Protein AF-A0A6C0C8Y7-F1 (afdb_monomer)

Foldseek 3Di:
DDPVVVVVVVVVVVVVVVVVVVVVVVVVVVVVVVVVVVVVVVVVVVVVVVVVVVVVVVVVVVVLLVVLVVLVVVLVCLVPDPQDFDWDDDVPDTDTDRPRDPSVVSVVVCVPRPSSVVVVVVVPPD

Sequence (126 aa):
MSESNFGLWILVICAIVIGFVIYIVRQGDTIVALEKKVNDEKAKAKDSLDMASDIKKNQKYLWDVKIADENIFNYIRCINIPRTPACKDTTSGQICRTRQIDCNKFKLVLENDPVSLERLKLATVR

Nearest PDB structures (foldseek):
  1fxk-assembly1_B  TM=4.850E-01  e=2.132E+00  Methanothermobacter thermautotrophicus
  6jiy-assembly1_A  TM=3.303E-01  e=7.249E+00  Sus scrofa
  7vw7-assembly1_G  TM=3.009E-01  e=6.773E+00  Enterococcus hirae

Solvent-accessible surface area (backbone atoms only — not comparable to full-atom values): 7194 Å² total; per-residue (Å²): 133,65,72,72,59,59,56,51,52,52,54,52,53,51,52,52,52,54,52,51,52,54,52,52,52,54,50,50,53,52,48,54,53,48,53,51,52,53,51,54,52,53,51,54,53,50,56,53,51,54,52,52,53,51,52,52,52,52,51,51,51,54,50,54,50,52,52,30,53,51,45,51,51,51,36,55,50,53,75,66,52,78,84,64,58,55,62,49,88,46,101,86,55,79,57,61,47,64,75,76,76,78,48,59,67,43,52,55,50,38,74,71,32,71,68,32,41,55,50,50,50,67,71,62,77,115

pLDDT: mean 70.6, std 10.28, range [39.31, 91.0]

Secondary structure (DSSP, 8-state):
--HHHHHHHHHHHHHHHHHHHHHHHHHHHHHHHHHHHHHHHHHHHHHHHHHHHHHHHHHHHHHHHHHHHHHHHHHHHHHHS---EEEEEETTEEEEEE----THHHHHHHHH-HHHHHHHHHHH--

Radius of gyration: 41.19 Å; Cα contacts (8 Å, |Δi|>4): 51; chains: 1; bounding box: 74×34×128 Å

Organism: NCBI:txid1070528

Structure (mmCIF, N/CA/C/O backbone):
data_AF-A0A6C0C8Y7-F1
#
_entry.id   AF-A0A6C0C8Y7-F1
#
loop_
_atom_site.group_PDB
_atom_site.id
_atom_site.type_symbol
_atom_site.label_atom_id
_atom_site.label_alt_id
_atom_site.label_comp_id
_atom_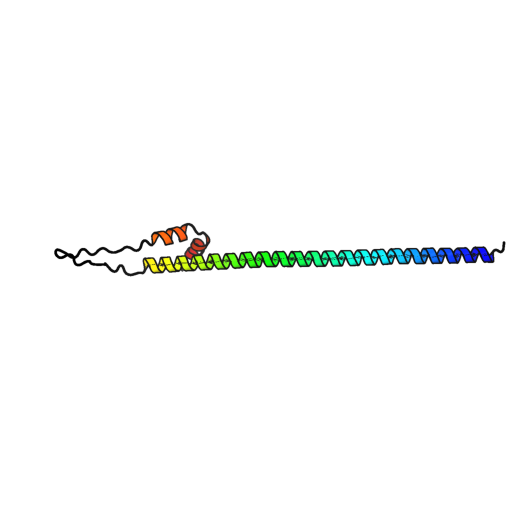site.label_asym_id
_atom_site.label_entity_id
_atom_site.label_seq_id
_atom_site.pdbx_PDB_ins_code
_atom_site.Cartn_x
_atom_site.Cartn_y
_atom_site.Cartn_z
_atom_site.occupancy
_atom_site.B_iso_or_equiv
_atom_site.auth_seq_id
_atom_site.auth_comp_id
_atom_site.auth_asym_id
_atom_site.auth_atom_id
_atom_site.pdbx_PDB_model_num
ATOM 1 N N . MET A 1 1 ? 37.219 13.007 -71.585 1.00 52.88 1 MET A N 1
ATOM 2 C CA . MET A 1 1 ? 37.127 13.002 -70.107 1.00 52.88 1 MET A CA 1
ATOM 3 C C . MET A 1 1 ? 37.417 11.568 -69.683 1.00 52.88 1 MET A C 1
ATOM 5 O O . MET A 1 1 ? 36.721 10.693 -70.174 1.00 52.88 1 MET A O 1
ATOM 9 N N . SER A 1 2 ? 38.522 11.300 -68.977 1.00 51.16 2 SER A N 1
ATOM 10 C CA . SER A 1 2 ? 39.032 9.928 -68.805 1.00 51.16 2 SER A CA 1
ATOM 11 C C . SER A 1 2 ? 38.099 9.073 -67.943 1.00 51.16 2 SER A C 1
ATOM 13 O O . SER A 1 2 ? 37.605 9.523 -66.908 1.00 51.16 2 SER A O 1
ATOM 15 N N . GLU A 1 3 ? 37.896 7.824 -68.360 1.00 60.50 3 GLU A N 1
ATOM 16 C CA . GLU A 1 3 ? 37.070 6.814 -67.679 1.00 60.50 3 GLU A CA 1
ATOM 17 C C . GLU A 1 3 ? 37.487 6.602 -66.207 1.00 60.50 3 GLU A C 1
ATOM 19 O O . GLU A 1 3 ? 36.657 6.285 -65.355 1.00 60.50 3 GLU A O 1
ATOM 24 N N . SER A 1 4 ? 38.753 6.894 -65.878 1.00 64.00 4 SER A N 1
ATOM 25 C CA . SER A 1 4 ? 39.314 6.829 -64.522 1.00 64.00 4 SER A CA 1
ATOM 26 C C . SER A 1 4 ? 38.650 7.782 -63.521 1.00 64.00 4 SER A C 1
ATOM 28 O O . SER A 1 4 ? 38.508 7.440 -62.350 1.00 64.00 4 SER A O 1
ATOM 30 N N . ASN A 1 5 ? 38.229 8.973 -63.958 1.00 69.94 5 ASN A N 1
ATOM 31 C CA . ASN A 1 5 ? 37.638 9.963 -63.055 1.00 69.94 5 ASN A CA 1
ATOM 32 C C . ASN A 1 5 ? 36.186 9.612 -62.723 1.00 69.94 5 ASN A C 1
ATOM 34 O O . ASN A 1 5 ? 35.749 9.827 -61.598 1.00 69.94 5 ASN A O 1
ATOM 38 N N . PHE A 1 6 ? 35.448 9.028 -63.669 1.00 76.12 6 PHE A N 1
ATOM 39 C CA . PHE A 1 6 ? 34.050 8.646 -63.469 1.00 76.12 6 PHE A CA 1
ATOM 40 C C . PHE A 1 6 ? 33.903 7.501 -62.452 1.00 76.12 6 PHE A C 1
ATOM 42 O O . PHE A 1 6 ? 33.073 7.586 -61.548 1.00 76.12 6 PHE A O 1
ATOM 49 N N . GLY A 1 7 ? 34.766 6.479 -62.529 1.00 80.88 7 GLY A N 1
ATOM 50 C CA . GLY A 1 7 ? 34.782 5.375 -61.560 1.00 80.88 7 GLY A CA 1
ATOM 51 C C . GLY A 1 7 ? 35.112 5.817 -60.127 1.00 80.88 7 GLY A C 1
ATOM 52 O O . GLY A 1 7 ? 34.521 5.311 -59.173 1.00 80.88 7 GLY A O 1
ATOM 53 N N . LEU A 1 8 ? 35.992 6.811 -59.966 1.00 83.94 8 LEU A N 1
ATOM 54 C CA . LEU A 1 8 ? 36.340 7.369 -58.656 1.00 83.94 8 LEU A CA 1
ATOM 55 C C . LEU A 1 8 ? 35.140 8.070 -57.996 1.00 83.94 8 LEU A C 1
ATOM 57 O O . LEU A 1 8 ? 34.869 7.851 -56.816 1.00 83.94 8 LEU A O 1
ATOM 61 N N . TRP A 1 9 ? 34.387 8.870 -58.757 1.00 84.31 9 TRP A N 1
ATOM 62 C CA . TRP A 1 9 ? 33.200 9.564 -58.246 1.00 84.31 9 TRP A CA 1
ATOM 63 C C . TRP A 1 9 ? 32.095 8.598 -57.807 1.00 84.31 9 TRP A C 1
ATOM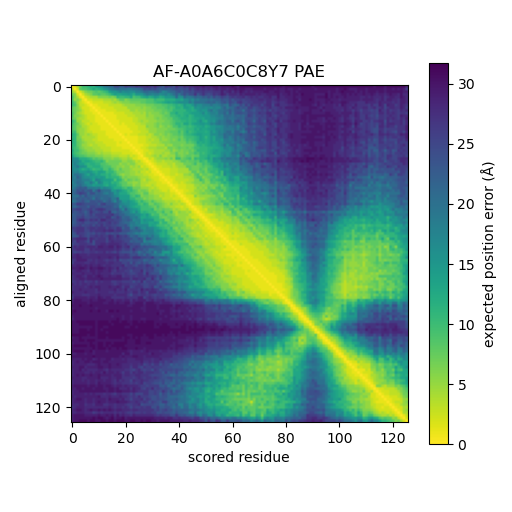 65 O O . TRP A 1 9 ? 31.450 8.840 -56.788 1.00 84.31 9 TRP A O 1
ATOM 75 N N . ILE A 1 10 ? 31.917 7.475 -58.511 1.00 87.31 10 ILE A N 1
ATOM 76 C CA . ILE A 1 10 ? 30.956 6.431 -58.119 1.00 87.31 10 ILE A CA 1
ATOM 77 C C . ILE A 1 10 ? 31.322 5.834 -56.756 1.00 87.31 10 ILE A C 1
ATOM 79 O O . ILE A 1 10 ? 30.458 5.717 -55.889 1.00 87.31 10 ILE A O 1
ATOM 83 N N . LEU A 1 11 ? 32.599 5.511 -56.528 1.00 87.25 11 LEU A N 1
ATOM 84 C CA . LEU A 1 11 ? 33.054 4.955 -55.249 1.00 87.25 11 LEU A CA 1
ATOM 85 C C . LEU A 1 11 ? 32.860 5.935 -54.085 1.00 87.25 11 LEU A C 1
ATOM 87 O O . LEU A 1 11 ? 32.421 5.531 -53.007 1.00 87.25 11 LEU A O 1
ATOM 91 N N . VAL A 1 12 ? 33.130 7.223 -54.312 1.00 88.06 12 VAL A N 1
ATOM 92 C CA . VAL A 1 12 ? 32.913 8.278 -53.311 1.00 88.06 12 VAL A CA 1
ATOM 93 C C . VAL A 1 12 ? 31.431 8.392 -52.951 1.00 88.06 12 VAL A C 1
ATOM 95 O O . VAL A 1 12 ? 31.085 8.414 -51.771 1.00 88.06 12 VAL A O 1
ATOM 98 N N . ILE A 1 13 ? 30.543 8.402 -53.948 1.00 88.75 13 ILE A N 1
ATOM 99 C CA . ILE A 1 13 ? 29.095 8.480 -53.717 1.00 88.75 13 ILE A CA 1
ATOM 100 C C . ILE A 1 13 ? 28.598 7.234 -52.970 1.00 88.75 13 ILE A C 1
ATOM 102 O O . ILE A 1 13 ? 27.854 7.363 -51.998 1.00 88.75 13 ILE A O 1
ATOM 106 N N . CYS A 1 14 ? 29.050 6.035 -53.349 1.00 89.00 14 CYS A N 1
ATOM 107 C CA . CYS A 1 14 ? 28.701 4.801 -52.643 1.00 89.00 14 CYS A CA 1
ATOM 108 C C . CYS A 1 14 ? 29.130 4.829 -51.168 1.00 89.00 14 CYS A C 1
ATOM 110 O O . CYS A 1 14 ? 28.344 4.453 -50.299 1.00 89.00 14 CYS A O 1
ATOM 112 N N . ALA A 1 15 ? 30.337 5.316 -50.863 1.00 89.62 15 ALA A N 1
ATOM 113 C CA . ALA A 1 15 ? 30.817 5.428 -49.487 1.00 89.62 15 ALA A CA 1
ATOM 114 C C . ALA A 1 15 ? 29.967 6.399 -48.647 1.00 89.62 15 ALA A C 1
ATOM 116 O O . ALA A 1 15 ? 29.645 6.101 -47.496 1.00 89.62 15 ALA A O 1
ATOM 117 N N . ILE A 1 16 ? 29.549 7.527 -49.233 1.00 90.88 16 ILE A N 1
ATOM 118 C CA . ILE A 1 16 ? 28.680 8.510 -48.569 1.00 90.88 16 ILE A CA 1
ATOM 119 C C . ILE A 1 16 ? 27.307 7.902 -48.261 1.00 90.88 16 ILE A C 1
ATOM 121 O O . ILE A 1 16 ? 26.815 8.040 -47.141 1.00 90.88 16 ILE A O 1
ATOM 125 N N . VAL A 1 17 ? 26.704 7.190 -49.219 1.00 90.56 17 VAL A N 1
ATOM 126 C CA . VAL A 1 17 ? 25.394 6.546 -49.031 1.00 90.56 17 VAL A CA 1
ATOM 127 C C . VAL A 1 17 ? 25.458 5.487 -47.930 1.00 90.56 17 VAL A C 1
ATOM 129 O O . VAL A 1 17 ? 24.611 5.482 -47.040 1.00 90.56 17 VAL A O 1
ATOM 132 N N . ILE A 1 18 ? 26.482 4.630 -47.933 1.00 91.00 18 ILE A N 1
ATOM 133 C CA . ILE A 1 18 ? 26.661 3.604 -46.895 1.00 91.00 18 ILE A CA 1
ATOM 134 C C . ILE A 1 18 ? 26.859 4.253 -45.518 1.00 91.00 18 ILE A C 1
ATOM 136 O O . ILE A 1 18 ? 26.218 3.845 -44.548 1.00 91.00 18 ILE A O 1
ATOM 140 N N . GLY A 1 19 ? 27.690 5.297 -45.429 1.00 88.44 19 GLY A N 1
ATOM 141 C CA . GLY A 1 19 ? 27.897 6.043 -44.187 1.00 88.44 19 GLY A CA 1
ATOM 142 C C . GLY A 1 19 ? 26.606 6.667 -43.649 1.00 88.44 19 GLY A C 1
ATOM 143 O O . GLY A 1 19 ? 26.335 6.597 -42.450 1.00 88.44 19 GLY A O 1
ATOM 144 N N . PHE A 1 20 ? 25.771 7.210 -44.536 1.00 89.12 20 PHE A N 1
ATOM 145 C CA . PHE A 1 20 ? 24.485 7.798 -44.174 1.00 89.12 20 PHE A CA 1
ATOM 146 C C . PHE A 1 20 ? 23.472 6.753 -43.684 1.00 89.12 20 PHE A C 1
ATOM 148 O O . PHE A 1 20 ? 22.800 6.971 -42.676 1.00 89.12 20 PHE A O 1
ATOM 155 N N . VAL A 1 21 ? 23.405 5.587 -44.334 1.00 87.19 21 VAL A N 1
ATOM 156 C CA . VAL A 1 21 ? 22.541 4.477 -43.897 1.00 87.19 21 VAL A CA 1
ATOM 157 C C . VAL A 1 21 ? 22.946 3.989 -42.504 1.00 87.19 21 VAL A C 1
ATOM 159 O O . VAL A 1 21 ? 22.092 3.864 -41.629 1.00 87.19 21 VAL A O 1
ATOM 162 N N . ILE A 1 22 ? 24.245 3.787 -42.254 1.00 87.31 22 ILE A N 1
ATOM 163 C CA . ILE A 1 22 ? 24.752 3.380 -40.931 1.00 87.31 22 ILE A CA 1
ATOM 164 C C . ILE A 1 22 ? 24.417 4.435 -39.868 1.00 87.31 22 ILE A C 1
ATOM 166 O O . ILE A 1 22 ? 24.037 4.088 -38.748 1.00 87.31 22 ILE A O 1
ATOM 170 N N . TYR A 1 23 ? 24.532 5.721 -40.207 1.00 85.44 23 TYR A N 1
ATOM 171 C CA . TYR A 1 23 ? 24.194 6.817 -39.302 1.00 85.44 23 TYR A CA 1
ATOM 172 C C . TYR A 1 23 ? 22.712 6.802 -38.895 1.00 85.44 23 TYR A C 1
ATOM 174 O O . TYR A 1 23 ? 22.409 6.899 -37.705 1.00 85.44 23 TYR A O 1
ATOM 182 N N . ILE A 1 24 ? 21.794 6.619 -39.853 1.00 79.06 24 ILE A N 1
ATOM 183 C CA . ILE A 1 24 ? 20.350 6.541 -39.575 1.00 79.06 24 ILE A CA 1
ATOM 184 C C . ILE A 1 24 ? 20.017 5.322 -38.710 1.00 79.06 24 ILE A C 1
ATOM 186 O O . ILE A 1 24 ? 19.263 5.454 -37.747 1.00 79.06 24 ILE A O 1
ATOM 190 N N . VAL A 1 25 ? 20.595 4.155 -39.010 1.00 80.38 25 VAL A N 1
ATOM 191 C CA . VAL A 1 25 ? 20.360 2.931 -38.224 1.00 80.38 25 VAL A CA 1
ATOM 192 C C . VAL A 1 25 ? 20.806 3.125 -36.773 1.00 80.38 25 VAL A C 1
ATOM 194 O O . VAL A 1 25 ? 20.033 2.853 -35.858 1.00 80.38 25 VAL A O 1
ATOM 197 N N . ARG A 1 26 ? 21.996 3.700 -36.543 1.00 76.56 26 ARG A N 1
ATOM 198 C CA . ARG A 1 26 ? 22.481 3.979 -35.179 1.00 76.56 26 ARG A CA 1
ATOM 199 C C . ARG A 1 26 ? 21.596 4.971 -34.428 1.00 76.56 26 ARG A C 1
ATOM 201 O O . ARG A 1 26 ? 21.391 4.779 -33.234 1.00 76.56 26 ARG A O 1
ATOM 208 N N . GLN A 1 27 ? 21.075 5.998 -35.104 1.00 72.75 27 GLN A N 1
ATOM 209 C CA . GLN A 1 27 ? 20.126 6.948 -34.510 1.00 72.75 27 GLN A CA 1
ATOM 210 C C . GLN A 1 27 ? 18.818 6.250 -34.107 1.00 72.75 27 GLN A C 1
ATOM 212 O O . GLN A 1 27 ? 18.341 6.439 -32.986 1.00 72.75 27 GLN A O 1
ATOM 217 N N . GLY A 1 28 ? 18.279 5.392 -34.979 1.00 72.19 28 GLY A N 1
ATOM 218 C CA . GLY A 1 28 ? 17.100 4.573 -34.688 1.00 72.19 28 GLY A CA 1
ATOM 219 C C . GLY A 1 28 ? 17.293 3.683 -33.458 1.00 72.19 28 GLY A C 1
ATOM 220 O O . GLY A 1 28 ? 16.472 3.721 -32.543 1.00 72.19 28 GLY A O 1
ATOM 221 N N . ASP A 1 29 ? 18.423 2.975 -33.375 1.00 73.44 29 ASP A N 1
ATOM 222 C CA . ASP A 1 29 ? 18.759 2.128 -32.222 1.00 73.44 29 ASP A CA 1
ATOM 223 C C . ASP A 1 29 ? 18.867 2.937 -30.922 1.00 73.44 29 ASP A C 1
ATOM 225 O O . ASP A 1 29 ? 18.367 2.517 -29.874 1.00 73.44 29 ASP A O 1
ATOM 229 N N . THR A 1 30 ? 19.481 4.126 -30.972 1.00 71.81 30 THR A N 1
ATOM 230 C CA . THR A 1 30 ? 19.565 5.002 -29.796 1.00 71.81 30 THR A CA 1
ATOM 231 C C . THR A 1 30 ? 18.205 5.517 -29.340 1.00 71.81 30 THR A C 1
ATOM 233 O O . THR A 1 30 ? 17.981 5.595 -28.134 1.00 71.81 30 THR A O 1
ATOM 236 N N . ILE A 1 31 ? 17.288 5.826 -30.262 1.00 71.31 31 ILE A N 1
ATOM 237 C CA . ILE A 1 31 ? 15.936 6.295 -29.931 1.00 71.31 31 ILE A CA 1
ATOM 238 C C . ILE A 1 31 ? 15.130 5.170 -29.275 1.00 71.31 31 ILE A C 1
ATOM 240 O O . ILE A 1 31 ? 14.561 5.378 -28.204 1.00 71.31 31 ILE A O 1
ATOM 244 N N . VAL A 1 32 ? 15.158 3.962 -29.846 1.00 73.50 32 VAL A N 1
ATOM 245 C CA . VAL A 1 32 ? 14.468 2.785 -29.287 1.00 73.50 32 VAL A CA 1
ATOM 246 C C . VAL A 1 32 ? 15.019 2.429 -27.902 1.00 73.50 32 VAL A C 1
ATOM 248 O O . VAL A 1 32 ? 14.262 2.117 -26.979 1.00 73.50 32 VAL A O 1
ATOM 251 N N . ALA A 1 33 ? 16.338 2.525 -27.712 1.00 72.62 33 ALA A N 1
ATOM 252 C CA . ALA A 1 33 ? 16.961 2.307 -26.410 1.00 72.62 33 ALA A CA 1
ATOM 253 C C . ALA A 1 33 ? 16.555 3.371 -25.373 1.00 72.62 33 ALA A C 1
ATOM 255 O O . ALA A 1 33 ? 16.383 3.041 -24.196 1.00 72.62 33 ALA A O 1
ATOM 256 N N . LEU A 1 34 ? 16.395 4.633 -25.789 1.00 69.50 34 LEU A N 1
ATOM 257 C CA . LEU A 1 34 ? 15.933 5.713 -24.915 1.00 69.50 34 LEU A CA 1
ATOM 258 C C . LEU A 1 34 ? 14.465 5.518 -24.515 1.00 69.50 34 LEU A C 1
ATOM 260 O O . LEU A 1 34 ? 14.127 5.627 -23.338 1.00 69.50 34 LEU A O 1
ATOM 264 N N . GLU A 1 35 ? 13.608 5.179 -25.477 1.00 71.50 35 GLU A N 1
ATOM 265 C CA . GLU A 1 35 ? 12.176 4.961 -25.260 1.00 71.50 35 GLU A CA 1
ATOM 266 C C . GLU A 1 35 ? 11.923 3.789 -24.304 1.00 71.50 35 GLU A C 1
ATOM 268 O O . GLU A 1 35 ? 11.117 3.896 -23.376 1.00 71.50 35 GLU A O 1
ATOM 273 N N . LYS A 1 36 ? 12.695 2.704 -24.446 1.00 76.88 36 LYS A N 1
ATOM 274 C CA . LYS A 1 36 ? 12.647 1.570 -23.519 1.00 76.88 36 LYS A CA 1
ATOM 275 C C . LYS A 1 36 ? 13.021 1.974 -22.089 1.00 76.88 36 LYS A C 1
ATOM 277 O O . LYS A 1 36 ? 12.312 1.610 -21.156 1.00 76.88 36 LYS A O 1
ATOM 282 N N . LYS A 1 37 ? 14.085 2.767 -21.905 1.00 71.56 37 LYS A N 1
ATOM 283 C CA . LYS A 1 37 ? 14.500 3.248 -20.573 1.00 71.56 37 LYS A CA 1
ATOM 284 C C . LYS A 1 37 ? 13.438 4.129 -19.914 1.00 71.56 37 LYS A C 1
ATOM 286 O O . LYS A 1 37 ? 13.156 3.952 -18.734 1.00 71.56 37 LYS A O 1
ATOM 291 N N . VAL A 1 38 ? 12.823 5.039 -20.673 1.00 71.50 38 VAL A N 1
ATOM 292 C CA . VAL A 1 38 ? 11.765 5.925 -20.159 1.00 71.50 38 VAL A CA 1
ATOM 293 C C . VAL A 1 38 ? 10.521 5.129 -19.756 1.00 71.50 38 VAL A C 1
ATOM 295 O O . VAL A 1 38 ? 9.913 5.415 -18.724 1.00 71.50 38 VAL A O 1
ATOM 298 N N . ASN A 1 39 ? 10.139 4.122 -20.543 1.00 72.00 39 ASN A N 1
ATOM 299 C CA . ASN A 1 39 ? 8.995 3.273 -20.217 1.00 72.00 39 ASN A CA 1
ATOM 300 C C . ASN A 1 39 ? 9.258 2.388 -18.990 1.00 72.00 39 ASN A C 1
ATOM 302 O O . ASN A 1 39 ? 8.376 2.277 -18.138 1.00 72.00 39 ASN A O 1
ATOM 306 N N . ASP A 1 40 ? 10.469 1.844 -18.840 1.00 73.62 40 ASP A N 1
ATOM 307 C CA . ASP A 1 40 ? 10.862 1.081 -17.647 1.00 73.62 40 ASP A CA 1
ATOM 308 C C . ASP A 1 40 ? 10.865 1.956 -16.377 1.00 73.62 40 ASP A C 1
ATOM 310 O O . ASP A 1 40 ? 10.420 1.516 -15.315 1.00 73.62 40 ASP A O 1
ATOM 314 N N . GLU A 1 41 ? 11.317 3.213 -16.458 1.00 68.56 41 GLU A N 1
ATOM 315 C CA . GLU A 1 41 ? 11.253 4.150 -15.325 1.00 68.56 41 GLU A CA 1
ATOM 316 C C . GLU A 1 41 ? 9.815 4.549 -14.972 1.00 68.56 41 GLU A C 1
ATOM 318 O O . GLU A 1 41 ? 9.455 4.576 -13.792 1.00 68.56 41 GLU A O 1
ATOM 323 N N . LYS A 1 42 ? 8.960 4.789 -15.975 1.00 64.56 42 LYS A N 1
ATOM 324 C CA . LYS A 1 42 ? 7.526 5.040 -15.754 1.00 64.56 42 LYS A CA 1
ATOM 325 C C . LYS A 1 42 ? 6.826 3.845 -15.105 1.00 64.56 42 LYS A C 1
ATOM 327 O O . LYS A 1 42 ? 5.989 4.049 -14.226 1.00 64.56 42 LYS A O 1
ATOM 332 N N . ALA A 1 43 ? 7.168 2.618 -15.502 1.00 69.81 43 ALA A N 1
ATOM 333 C CA . ALA A 1 43 ? 6.621 1.404 -14.900 1.00 69.81 43 ALA A CA 1
ATOM 334 C C . ALA A 1 43 ? 7.021 1.283 -13.419 1.00 69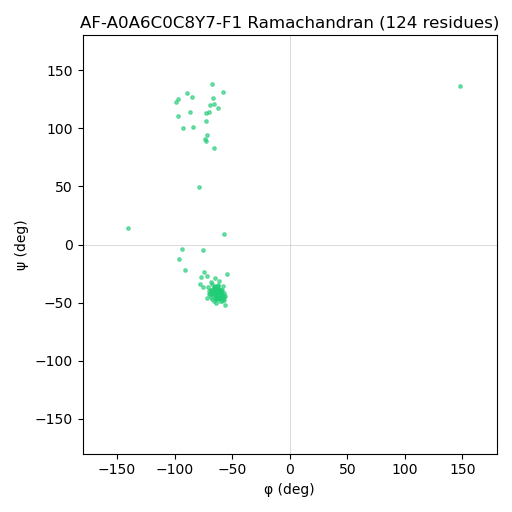.81 43 ALA A C 1
ATOM 336 O O . ALA A 1 43 ? 6.154 1.121 -12.564 1.00 69.81 43 ALA A O 1
ATOM 337 N N . LYS A 1 44 ? 8.305 1.490 -13.093 1.00 64.75 44 LYS A N 1
ATOM 338 C CA . LYS A 1 44 ? 8.790 1.490 -11.699 1.00 64.75 44 LYS A CA 1
ATOM 339 C C . LYS A 1 44 ? 8.124 2.561 -10.834 1.00 64.75 44 LYS A C 1
ATOM 341 O O . LYS A 1 44 ? 7.810 2.306 -9.673 1.00 64.75 44 LYS A O 1
ATOM 346 N N . ALA A 1 45 ? 7.892 3.753 -11.388 1.00 62.84 45 ALA A N 1
ATOM 347 C CA . ALA A 1 45 ? 7.190 4.817 -10.675 1.00 62.84 45 ALA A CA 1
ATOM 348 C C . ALA A 1 45 ? 5.743 4.415 -10.343 1.00 62.84 45 ALA A C 1
ATOM 350 O O . ALA A 1 45 ? 5.286 4.653 -9.224 1.00 62.84 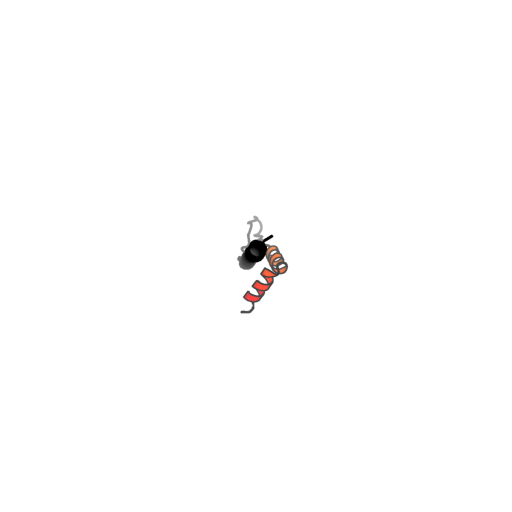45 ALA A O 1
ATOM 351 N N . LYS A 1 46 ? 5.044 3.754 -11.274 1.00 71.38 46 LYS A N 1
ATOM 352 C CA . LYS A 1 46 ? 3.686 3.247 -11.047 1.00 71.38 46 LYS A CA 1
ATOM 353 C C . LYS A 1 46 ? 3.649 2.163 -9.965 1.00 71.38 46 LYS A C 1
ATOM 355 O O . LYS A 1 46 ? 2.872 2.300 -9.025 1.00 71.38 46 LYS A O 1
ATOM 360 N N . ASP A 1 47 ? 4.548 1.181 -10.026 1.00 71.69 47 ASP A N 1
ATOM 361 C CA . ASP A 1 47 ? 4.641 0.121 -9.009 1.00 71.69 47 ASP A CA 1
ATOM 362 C C . ASP A 1 47 ? 4.903 0.695 -7.607 1.00 71.69 47 ASP A C 1
ATOM 364 O O . ASP A 1 47 ? 4.307 0.260 -6.620 1.00 71.69 47 ASP A O 1
ATOM 368 N N . SER A 1 48 ? 5.751 1.726 -7.506 1.00 64.75 48 SER A N 1
ATOM 369 C CA . SER A 1 48 ? 6.026 2.392 -6.226 1.00 64.75 48 SER A CA 1
ATOM 370 C C . SER A 1 48 ? 4.814 3.152 -5.666 1.00 64.75 48 SER A C 1
ATOM 372 O O . SER A 1 48 ? 4.605 3.178 -4.450 1.00 64.75 48 SER A O 1
ATOM 374 N N . LEU A 1 49 ? 3.988 3.734 -6.541 1.00 69.69 49 LEU A N 1
ATOM 375 C CA . LEU A 1 49 ? 2.760 4.432 -6.164 1.00 69.69 49 LEU A CA 1
ATOM 376 C C . LEU A 1 49 ? 1.694 3.444 -5.670 1.00 69.69 49 LEU A C 1
ATOM 378 O O . LEU A 1 49 ? 1.044 3.693 -4.650 1.00 69.69 49 LEU A O 1
ATOM 382 N N . ASP A 1 50 ? 1.553 2.313 -6.363 1.00 74.19 50 ASP A N 1
ATOM 383 C CA . ASP A 1 50 ? 0.611 1.256 -5.999 1.00 74.19 50 ASP A CA 1
ATOM 384 C C . ASP A 1 50 ? 1.003 0.626 -4.648 1.00 74.19 50 ASP A C 1
ATOM 386 O O . ASP A 1 50 ? 0.163 0.519 -3.750 1.00 74.19 50 ASP A O 1
ATOM 390 N N . MET A 1 51 ? 2.299 0.364 -4.423 1.00 70.56 51 MET A N 1
ATOM 391 C CA . MET A 1 51 ? 2.810 -0.082 -3.118 1.00 70.56 51 MET A CA 1
ATOM 392 C C . MET A 1 51 ? 2.523 0.919 -1.988 1.00 70.56 51 MET A C 1
ATOM 394 O O . MET A 1 51 ? 2.095 0.523 -0.901 1.00 70.56 51 MET A O 1
ATOM 398 N N . ALA A 1 52 ? 2.724 2.221 -2.214 1.00 72.44 52 ALA A N 1
ATOM 399 C CA . ALA A 1 52 ? 2.439 3.242 -1.204 1.00 72.44 52 ALA A CA 1
ATOM 400 C C . ALA A 1 52 ? 0.939 3.321 -0.859 1.00 72.44 52 ALA A C 1
ATOM 402 O O . ALA A 1 52 ? 0.568 3.495 0.307 1.00 72.44 52 ALA A O 1
ATOM 403 N N . SER A 1 53 ? 0.071 3.162 -1.864 1.00 74.19 53 SER A N 1
ATOM 404 C CA . SER A 1 53 ? -1.384 3.113 -1.693 1.00 74.19 53 SER A CA 1
ATOM 405 C C . SER A 1 53 ? -1.811 1.933 -0.816 1.00 74.19 53 SER A C 1
ATOM 407 O O . SER A 1 53 ? -2.587 2.111 0.127 1.00 74.19 53 SER A O 1
ATOM 409 N N . ASP A 1 54 ? -1.255 0.746 -1.056 1.00 74.94 54 ASP A N 1
ATOM 410 C CA . ASP A 1 54 ? -1.595 -0.453 -0.287 1.00 74.94 54 ASP A CA 1
ATOM 411 C C . ASP A 1 54 ? -1.057 -0.410 1.148 1.00 74.94 54 ASP A C 1
ATOM 413 O O . ASP A 1 54 ? -1.775 -0.779 2.082 1.00 74.94 54 ASP A O 1
ATOM 417 N N . ILE A 1 55 ? 0.137 0.151 1.371 1.00 79.12 55 ILE A N 1
ATOM 418 C CA . ILE A 1 55 ? 0.647 0.410 2.729 1.00 79.12 55 ILE A CA 1
ATOM 419 C C . ILE A 1 55 ? -0.307 1.341 3.489 1.00 79.12 55 ILE A C 1
ATOM 421 O O . ILE A 1 55 ? -0.635 1.076 4.648 1.00 79.12 55 ILE A O 1
ATOM 425 N N . LYS A 1 56 ? -0.803 2.405 2.846 1.00 76.19 56 LYS A N 1
ATOM 426 C CA . LYS A 1 56 ? -1.731 3.356 3.476 1.00 76.19 56 LYS A CA 1
ATOM 427 C C . LYS A 1 56 ? -3.075 2.711 3.821 1.00 76.19 56 LYS A C 1
ATOM 429 O O . LYS A 1 56 ? -3.606 2.966 4.904 1.00 76.19 56 LYS A O 1
ATOM 434 N N . LYS A 1 57 ? -3.621 1.865 2.939 1.00 78.75 57 LYS A N 1
ATOM 435 C CA . LYS A 1 57 ? -4.847 1.096 3.223 1.00 78.75 57 LYS A CA 1
ATOM 436 C C . LYS A 1 57 ? -4.646 0.152 4.407 1.00 78.75 57 LYS A C 1
ATOM 438 O O . LYS A 1 57 ? -5.469 0.151 5.318 1.00 78.75 57 LYS A O 1
ATOM 443 N N . ASN A 1 58 ? -3.534 -0.582 4.432 1.00 77.50 58 ASN A N 1
ATOM 444 C CA . ASN A 1 58 ? -3.224 -1.510 5.518 1.00 77.50 58 ASN A CA 1
ATOM 445 C C . ASN A 1 58 ? -3.021 -0.787 6.854 1.00 77.50 58 ASN A C 1
ATOM 447 O O . ASN A 1 58 ? -3.522 -1.244 7.877 1.00 77.50 58 ASN A O 1
ATOM 451 N N . GLN A 1 59 ? -2.350 0.369 6.858 1.00 77.06 59 GLN A N 1
ATOM 452 C CA . GLN A 1 59 ? -2.235 1.195 8.061 1.00 77.06 59 GLN A CA 1
ATOM 453 C C . GLN A 1 59 ? -3.603 1.656 8.558 1.00 77.06 59 GLN A C 1
ATOM 455 O O . GLN A 1 59 ? -3.879 1.528 9.748 1.00 77.06 59 GLN A O 1
ATOM 460 N N . LYS A 1 60 ? -4.471 2.151 7.667 1.00 79.50 60 LYS A N 1
ATOM 461 C CA . LYS A 1 60 ? -5.830 2.556 8.042 1.00 79.50 60 LYS A CA 1
ATOM 462 C C . LYS A 1 60 ? -6.606 1.390 8.661 1.00 79.50 60 LYS A C 1
ATOM 464 O O . LYS A 1 60 ? -7.161 1.549 9.739 1.00 79.50 60 LYS A O 1
ATOM 469 N N . TYR A 1 61 ? -6.560 0.215 8.035 1.00 75.06 61 TYR A N 1
ATOM 470 C CA . TYR A 1 61 ? -7.209 -0.983 8.563 1.00 75.06 61 TYR A CA 1
ATOM 471 C C . TYR A 1 61 ? -6.698 -1.354 9.964 1.00 75.06 61 TYR A C 1
ATOM 473 O O . TYR A 1 61 ? -7.496 -1.615 10.857 1.00 75.06 61 TYR A O 1
ATOM 481 N N . LEU A 1 62 ? -5.381 -1.319 10.197 1.00 75.19 62 LEU A N 1
ATOM 482 C CA . LEU A 1 62 ? -4.803 -1.581 11.522 1.00 75.19 62 LEU A CA 1
ATOM 483 C C . LEU A 1 62 ? -5.263 -0.566 12.581 1.00 75.19 62 LEU A C 1
ATOM 485 O O . LEU A 1 62 ? -5.480 -0.940 13.734 1.00 75.19 62 LEU A O 1
ATOM 489 N N . TRP A 1 63 ? -5.416 0.705 12.204 1.00 80.62 63 TRP A N 1
ATOM 490 C CA . TRP A 1 63 ? -5.963 1.740 13.084 1.00 80.62 63 TRP A CA 1
ATOM 491 C C . TRP A 1 63 ? -7.430 1.484 13.430 1.00 80.62 63 TRP A C 1
ATOM 493 O O . TRP A 1 63 ? -7.776 1.502 14.611 1.00 80.62 63 TRP A O 1
ATOM 503 N N . ASP A 1 64 ? -8.261 1.195 12.429 1.00 75.50 64 ASP A N 1
ATOM 504 C CA . ASP A 1 64 ? -9.686 0.897 12.612 1.00 75.50 64 ASP A CA 1
ATOM 505 C C . ASP A 1 64 ? -9.864 -0.334 13.522 1.00 75.50 64 ASP A C 1
ATOM 507 O O . ASP A 1 64 ? -10.636 -0.317 14.479 1.00 75.50 64 ASP A O 1
ATOM 511 N N . VAL A 1 65 ? -9.043 -1.366 13.305 1.00 77.06 65 VAL A N 1
ATOM 512 C CA . VAL A 1 65 ? -8.970 -2.565 14.146 1.00 77.06 65 VAL A CA 1
ATOM 513 C C . VAL A 1 65 ? -8.608 -2.244 15.600 1.00 77.06 65 VAL A C 1
ATOM 515 O O . VAL A 1 65 ? -9.228 -2.769 16.524 1.00 77.06 65 VAL A O 1
ATOM 518 N N . LYS A 1 66 ? -7.610 -1.387 15.828 1.00 80.00 66 LYS A N 1
ATOM 519 C CA . LYS A 1 66 ? -7.191 -1.010 17.184 1.00 80.00 66 LYS A CA 1
ATOM 520 C C . LYS A 1 66 ? -8.305 -0.269 17.932 1.00 80.00 66 LYS A C 1
ATOM 522 O O . LYS A 1 66 ? -8.510 -0.518 19.117 1.00 80.00 66 LYS A O 1
ATOM 527 N N . ILE A 1 67 ? -9.023 0.616 17.239 1.00 77.62 67 ILE A N 1
ATOM 528 C CA . ILE A 1 67 ? -10.166 1.349 17.799 1.00 77.62 67 ILE A CA 1
ATOM 529 C C . ILE A 1 67 ? -11.303 0.379 18.146 1.00 77.62 67 ILE A C 1
ATOM 531 O O . ILE A 1 67 ? -11.895 0.484 19.221 1.00 77.62 67 ILE A O 1
ATOM 535 N N . ALA A 1 68 ? -11.582 -0.589 17.270 1.00 76.31 68 ALA A N 1
ATOM 536 C CA . ALA A 1 68 ? -12.568 -1.636 17.517 1.00 76.31 68 ALA A CA 1
ATOM 537 C C . ALA A 1 68 ? -12.232 -2.450 18.780 1.00 76.31 68 ALA A C 1
ATOM 539 O O . ALA A 1 68 ? -13.076 -2.590 19.668 1.00 76.31 68 ALA A O 1
ATOM 540 N N . ASP A 1 69 ? -10.986 -2.914 18.916 1.00 75.50 69 ASP A N 1
ATOM 541 C CA . ASP A 1 69 ? -10.532 -3.666 20.092 1.00 75.50 69 ASP A CA 1
ATOM 542 C C . ASP A 1 69 ? -10.656 -2.834 21.388 1.00 75.50 69 ASP A C 1
ATOM 544 O O . ASP A 1 69 ? -11.086 -3.347 22.425 1.00 75.50 69 ASP A O 1
ATOM 548 N N . GLU A 1 70 ? -10.344 -1.534 21.338 1.00 79.44 70 GLU A N 1
ATOM 549 C CA . GLU A 1 70 ? -10.493 -0.620 22.478 1.00 79.44 70 GLU A CA 1
ATOM 550 C C . GLU A 1 70 ? -11.966 -0.429 22.876 1.00 79.44 70 GLU A C 1
ATOM 552 O O . GLU A 1 70 ? -12.304 -0.442 24.064 1.00 79.44 70 GLU A O 1
ATOM 557 N N . ASN A 1 71 ? -12.869 -0.324 21.899 1.00 75.56 71 ASN A N 1
ATOM 558 C CA . ASN A 1 71 ? -14.309 -0.245 22.142 1.00 75.56 71 ASN A CA 1
ATOM 559 C C . ASN A 1 71 ? -14.867 -1.543 22.744 1.00 75.56 71 ASN A C 1
ATOM 561 O O . ASN A 1 71 ? -15.655 -1.480 23.691 1.00 75.56 71 ASN A O 1
ATOM 565 N N . ILE A 1 72 ? -14.424 -2.710 22.256 1.00 74.88 72 ILE A N 1
ATOM 566 C CA . ILE A 1 72 ? -14.770 -4.022 22.826 1.00 74.88 72 ILE A CA 1
ATOM 567 C C . ILE A 1 72 ? -14.289 -4.103 24.279 1.00 74.88 72 ILE A C 1
ATOM 569 O O . ILE A 1 72 ? -15.064 -4.456 25.170 1.00 74.88 72 ILE A O 1
ATOM 573 N N . PHE A 1 73 ? -13.036 -3.729 24.548 1.00 77.44 73 PHE A N 1
ATOM 574 C CA . PHE A 1 73 ? -12.478 -3.761 25.898 1.00 77.44 73 PHE A CA 1
ATOM 575 C C . PHE A 1 73 ? -13.231 -2.827 26.854 1.00 77.44 73 PHE A C 1
ATOM 577 O O . PHE A 1 73 ? -13.580 -3.222 27.969 1.00 77.44 73 PHE A O 1
ATOM 584 N N . ASN A 1 74 ? -13.547 -1.608 26.410 1.00 73.56 74 ASN A N 1
ATOM 585 C CA . ASN A 1 74 ? -14.329 -0.651 27.188 1.00 73.56 74 ASN A CA 1
ATOM 586 C C . ASN A 1 74 ? -15.752 -1.152 27.459 1.00 73.56 74 ASN A C 1
ATOM 588 O O . ASN A 1 74 ? -16.251 -0.982 28.573 1.00 73.56 74 ASN A O 1
ATOM 592 N N . TYR A 1 75 ? -16.384 -1.825 26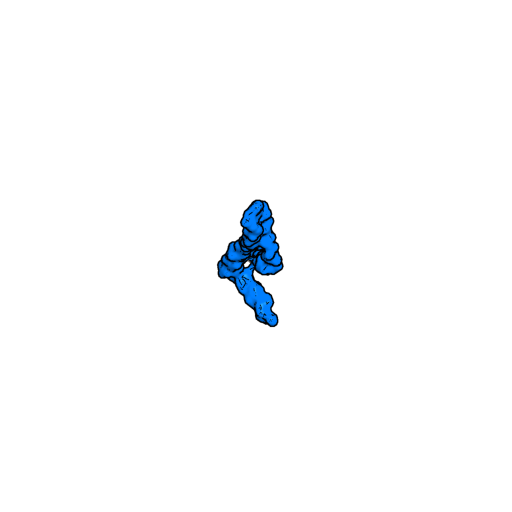.494 1.00 76.00 75 TYR A N 1
ATOM 593 C CA . TYR A 1 75 ? -17.684 -2.463 26.692 1.00 76.00 75 TYR A CA 1
ATOM 594 C C . TYR A 1 75 ? -17.621 -3.588 27.734 1.00 76.00 75 TYR A C 1
ATOM 596 O O . TYR A 1 75 ? -18.392 -3.566 28.694 1.00 76.00 75 TYR A O 1
ATOM 604 N N . ILE A 1 76 ? -16.665 -4.518 27.603 1.00 74.31 76 ILE A N 1
ATOM 605 C CA . ILE A 1 76 ? -16.464 -5.628 28.551 1.00 74.31 76 ILE A CA 1
ATOM 606 C C . ILE A 1 76 ? -16.181 -5.092 29.958 1.00 74.31 76 ILE A C 1
ATOM 608 O O . ILE A 1 76 ? -16.737 -5.573 30.946 1.00 74.31 76 ILE A O 1
ATOM 612 N N . ARG A 1 77 ? -15.342 -4.060 30.069 1.00 73.81 77 ARG A N 1
ATOM 613 C CA . ARG A 1 77 ? -15.071 -3.403 31.348 1.00 73.81 77 ARG A CA 1
ATOM 614 C C . ARG A 1 77 ? -16.341 -2.781 31.921 1.00 73.81 77 ARG A C 1
ATOM 616 O O . ARG A 1 77 ? -16.597 -2.945 33.106 1.00 73.81 77 ARG A O 1
ATOM 623 N N . CYS A 1 78 ? -17.143 -2.110 31.099 1.00 73.06 78 CYS A N 1
ATOM 624 C CA . CYS A 1 78 ? -18.383 -1.470 31.529 1.00 73.06 78 CYS A CA 1
ATOM 625 C C . CYS A 1 78 ? -19.387 -2.476 32.117 1.00 73.06 78 CYS A C 1
ATOM 627 O O . CYS A 1 78 ? -19.939 -2.223 33.187 1.00 73.06 78 CYS A O 1
ATOM 629 N N . ILE A 1 79 ? -19.577 -3.636 31.475 1.00 74.25 79 ILE A N 1
ATOM 630 C CA . ILE A 1 79 ? -20.504 -4.672 31.966 1.00 74.25 79 ILE A CA 1
ATOM 631 C C . ILE A 1 79 ? -19.990 -5.408 33.214 1.00 74.25 79 ILE A C 1
ATOM 633 O O . ILE A 1 79 ? -20.801 -5.877 34.010 1.00 74.25 79 ILE A O 1
ATOM 637 N N . ASN A 1 80 ? -18.667 -5.485 33.403 1.00 68.50 80 ASN A N 1
ATOM 638 C CA . ASN A 1 80 ? -18.033 -6.199 34.517 1.00 68.50 80 ASN A CA 1
ATOM 639 C C . ASN A 1 80 ? -17.727 -5.320 35.742 1.00 68.50 80 ASN A C 1
ATOM 641 O O . ASN A 1 80 ? -17.267 -5.844 36.757 1.00 68.50 80 ASN A O 1
ATOM 645 N N . ILE A 1 81 ? -17.962 -4.002 35.691 1.00 65.19 81 ILE A N 1
ATOM 646 C CA . ILE A 1 81 ? -17.831 -3.155 36.884 1.00 65.19 81 ILE A CA 1
ATOM 647 C C . ILE A 1 81 ? -18.909 -3.580 37.895 1.00 65.19 81 ILE A C 1
ATOM 649 O O . ILE A 1 81 ? -20.102 -3.515 37.576 1.00 65.19 81 ILE A O 1
ATOM 653 N N . PRO A 1 82 ? -18.528 -4.000 39.119 1.00 55.66 82 PRO A N 1
ATOM 654 C CA . PRO A 1 82 ? -19.500 -4.343 40.142 1.00 55.66 82 PRO A CA 1
ATOM 655 C C . PRO A 1 82 ? -20.391 -3.132 40.403 1.00 55.66 82 PRO A C 1
ATOM 657 O O . PRO A 1 82 ? -19.905 -2.013 40.574 1.00 55.66 82 PRO A O 1
ATOM 660 N N . ARG A 1 83 ? -21.710 -3.356 40.413 1.00 57.72 83 ARG A N 1
ATOM 661 C CA . ARG A 1 83 ? -22.710 -2.329 40.719 1.00 57.72 83 ARG A CA 1
ATOM 662 C C . ARG A 1 83 ? -22.552 -1.915 42.179 1.00 57.72 83 ARG A C 1
ATOM 664 O O . ARG A 1 83 ? -23.261 -2.427 43.036 1.00 57.72 83 ARG A O 1
ATOM 671 N N . THR A 1 84 ? -21.624 -1.017 42.479 1.00 53.56 84 THR A N 1
ATOM 672 C CA . THR A 1 84 ? -21.502 -0.431 43.809 1.00 53.56 84 THR A CA 1
ATOM 673 C C . THR A 1 84 ? -22.663 0.547 44.004 1.00 53.56 84 THR A C 1
ATOM 675 O O . THR A 1 84 ? -22.768 1.544 43.281 1.00 53.56 84 THR A O 1
ATOM 678 N N . PRO A 1 85 ? -23.605 0.264 44.921 1.00 56.75 85 PRO A N 1
ATOM 679 C CA . PRO A 1 85 ? -24.657 1.215 45.234 1.00 56.75 85 PRO A CA 1
ATOM 680 C C . PRO A 1 85 ? -24.027 2.439 45.904 1.00 56.75 85 PRO A C 1
ATOM 682 O O . PRO A 1 85 ? -23.316 2.317 46.898 1.00 56.75 85 PRO A O 1
ATOM 685 N N . ALA A 1 86 ? -24.292 3.629 45.370 1.00 56.88 86 ALA A N 1
ATOM 686 C CA . ALA A 1 86 ? -23.982 4.863 46.075 1.00 56.88 86 ALA A CA 1
ATOM 687 C C . ALA A 1 86 ? -25.155 5.140 47.020 1.00 56.88 86 ALA A C 1
ATOM 689 O O . ALA A 1 86 ? -26.226 5.576 46.588 1.00 56.88 86 ALA A O 1
ATOM 690 N N . CYS A 1 87 ? -24.979 4.822 48.298 1.00 60.88 87 CYS A N 1
ATOM 691 C CA . CYS A 1 87 ? -25.954 5.160 49.325 1.00 60.88 87 CYS A CA 1
ATOM 692 C C . CYS A 1 87 ? -25.671 6.590 49.794 1.00 60.88 87 CYS A C 1
ATOM 694 O O . CYS A 1 87 ? -24.536 6.935 50.120 1.00 60.88 87 CYS A O 1
ATOM 696 N N . LYS A 1 88 ? -26.695 7.445 49.769 1.00 54.66 88 LYS A N 1
ATOM 697 C CA . LYS A 1 88 ? -26.660 8.717 50.491 1.00 54.66 88 LYS A CA 1
ATOM 698 C C . LYS A 1 88 ? -27.382 8.490 51.808 1.00 54.66 88 LYS A C 1
ATOM 700 O O . LYS A 1 88 ? -28.534 8.060 51.790 1.00 54.66 88 LYS A O 1
ATOM 705 N N . ASP A 1 89 ? -26.720 8.786 52.920 1.00 51.03 89 ASP A N 1
ATOM 706 C CA . ASP A 1 89 ? -27.380 8.813 54.219 1.00 51.03 89 ASP A CA 1
ATOM 707 C C . ASP A 1 89 ? -28.291 10.041 54.265 1.00 51.03 89 ASP A C 1
ATOM 709 O O . ASP A 1 89 ? -27.872 11.167 54.525 1.00 51.03 89 ASP A O 1
ATOM 713 N N . THR A 1 90 ? -29.558 9.828 53.930 1.00 57.56 90 THR A N 1
ATOM 714 C CA . THR A 1 90 ? -30.635 10.744 54.286 1.00 57.56 90 THR A CA 1
ATOM 715 C C . THR A 1 90 ? -31.171 10.318 55.643 1.00 57.56 90 THR A C 1
ATOM 717 O O . THR A 1 90 ? -31.462 9.143 55.856 1.00 57.56 90 THR A O 1
ATOM 720 N N . THR A 1 91 ? -31.300 11.274 56.561 1.00 55.19 91 THR A N 1
ATOM 721 C CA . THR A 1 91 ? -31.612 11.147 57.999 1.00 55.19 91 THR A CA 1
ATOM 722 C C . THR A 1 91 ? -32.929 10.425 58.352 1.00 55.19 91 THR A C 1
ATOM 724 O O . THR A 1 91 ? -33.331 10.411 59.509 1.00 55.19 91 THR A O 1
ATOM 727 N N . SER A 1 92 ? -33.607 9.813 57.382 1.00 56.44 92 SER A N 1
ATOM 728 C CA . SER A 1 92 ? -34.895 9.121 57.511 1.00 56.44 92 SER A CA 1
ATOM 729 C C . SER A 1 92 ? -34.998 7.822 56.687 1.00 56.44 92 SER A C 1
ATOM 731 O O . SER A 1 92 ? -36.087 7.277 56.529 1.00 56.44 92 SER A O 1
ATOM 733 N N . GLY A 1 93 ? -33.879 7.286 56.187 1.00 55.06 93 GLY A N 1
ATOM 734 C CA . GLY A 1 93 ? -33.825 6.004 55.477 1.00 55.06 93 GLY A CA 1
ATOM 735 C C . GLY A 1 93 ? -32.739 5.995 54.402 1.00 55.06 93 GLY A C 1
ATOM 736 O O . GLY A 1 93 ? -32.586 6.967 53.660 1.00 55.06 93 GLY A O 1
ATOM 737 N N . GLN A 1 94 ? -31.975 4.903 54.310 1.00 59.84 94 GLN A N 1
ATOM 738 C CA . GLN A 1 94 ? -30.955 4.730 53.273 1.00 59.84 94 GLN A CA 1
ATOM 739 C C . GLN A 1 94 ? -31.617 4.467 51.918 1.00 59.84 94 GLN A C 1
ATOM 741 O O . GLN A 1 94 ? -32.113 3.375 51.647 1.00 59.84 94 GLN A O 1
ATOM 746 N N . ILE A 1 95 ? -31.592 5.467 51.035 1.00 58.09 95 ILE A N 1
ATOM 747 C CA . ILE 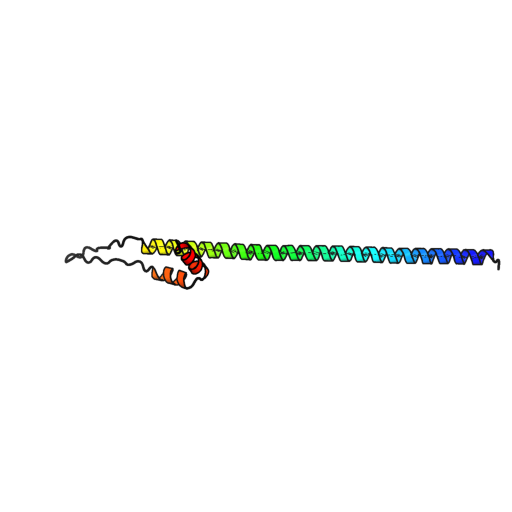A 1 95 ? -31.922 5.281 49.621 1.00 58.09 95 ILE A CA 1
ATOM 748 C C . ILE A 1 95 ? -30.614 5.008 48.881 1.00 58.09 95 ILE A C 1
ATOM 750 O O . ILE A 1 95 ? -29.846 5.916 48.554 1.00 58.09 95 ILE A O 1
ATOM 754 N N . CYS A 1 96 ? -30.360 3.737 48.594 1.00 57.84 96 CYS A N 1
ATOM 755 C CA . CYS A 1 96 ? -29.256 3.327 47.739 1.00 57.84 96 CYS A CA 1
ATOM 756 C C . CYS A 1 96 ? -29.715 3.364 46.276 1.00 57.84 96 CYS A C 1
ATOM 758 O O . CYS A 1 96 ? -30.574 2.585 45.864 1.00 57.84 96 CYS A O 1
ATOM 760 N N . ARG A 1 97 ? -29.145 4.265 45.465 1.00 55.81 97 ARG A N 1
ATOM 761 C CA . ARG A 1 97 ? -29.310 4.220 44.003 1.00 55.81 97 ARG A CA 1
ATOM 762 C C . ARG A 1 97 ? -28.082 3.554 43.400 1.00 55.81 97 ARG A C 1
ATOM 764 O O . ARG A 1 97 ? -26.956 4.016 43.581 1.00 55.81 97 ARG A O 1
ATOM 771 N N . THR A 1 98 ? -28.290 2.477 42.651 1.00 56.97 98 THR A N 1
ATOM 772 C CA . THR A 1 98 ? -27.252 1.967 41.757 1.00 56.97 98 THR A CA 1
ATOM 773 C C . THR A 1 98 ? -27.105 2.968 40.617 1.00 56.97 98 THR A C 1
ATOM 775 O O . THR A 1 98 ? -28.031 3.189 39.839 1.00 56.97 98 THR A O 1
ATOM 778 N N . ARG A 1 99 ? -25.951 3.637 40.531 1.00 53.47 99 ARG A N 1
ATOM 779 C CA . ARG A 1 99 ? -25.620 4.450 39.360 1.00 53.47 99 ARG A CA 1
ATOM 780 C C . ARG A 1 99 ? -25.287 3.455 38.248 1.00 53.47 99 ARG A C 1
ATOM 782 O O . A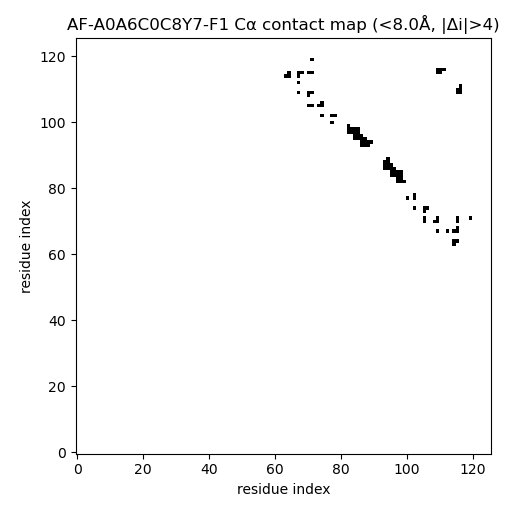RG A 1 99 ? -24.163 2.974 38.173 1.00 53.47 99 ARG A O 1
ATOM 789 N N . GLN A 1 100 ? -26.288 3.050 37.467 1.00 56.09 100 GLN A N 1
ATOM 790 C CA . GLN A 1 100 ? -26.041 2.220 36.291 1.00 56.09 100 GLN A CA 1
ATOM 791 C C . GLN A 1 100 ? -25.168 3.035 35.336 1.00 56.09 100 GLN A C 1
ATOM 793 O O . GLN A 1 100 ? -25.554 4.124 34.913 1.00 56.09 100 GLN A O 1
ATOM 798 N N . ILE A 1 101 ? -23.960 2.546 35.063 1.00 61.41 101 ILE A N 1
ATOM 799 C CA . ILE A 1 101 ? -23.135 3.089 33.988 1.00 61.41 101 ILE A CA 1
ATOM 800 C C . ILE A 1 101 ? -23.845 2.696 32.692 1.00 61.41 101 ILE A C 1
ATOM 802 O O . ILE A 1 101 ? -24.090 1.512 32.460 1.00 61.41 101 ILE A O 1
ATOM 806 N N . ASP A 1 102 ? -24.235 3.684 31.885 1.00 64.06 102 ASP A N 1
ATOM 807 C CA . ASP A 1 102 ? -24.910 3.434 30.613 1.00 64.06 102 ASP A CA 1
ATOM 808 C C . ASP A 1 102 ? -23.912 2.876 29.589 1.00 64.06 102 ASP A C 1
ATOM 810 O O . ASP A 1 102 ? -23.247 3.604 28.850 1.00 64.06 102 ASP A O 1
ATOM 814 N N . CYS A 1 103 ? -23.782 1.550 29.575 1.00 68.94 103 CYS A N 1
ATOM 815 C CA . CYS A 1 103 ? -22.940 0.827 28.629 1.00 68.94 103 CYS A CA 1
ATOM 816 C C . CYS A 1 103 ? -23.557 0.756 27.219 1.00 68.94 103 CYS A C 1
ATOM 818 O O . CYS A 1 103 ? -22.897 0.255 26.303 1.00 68.94 103 CYS A O 1
ATOM 820 N N . AS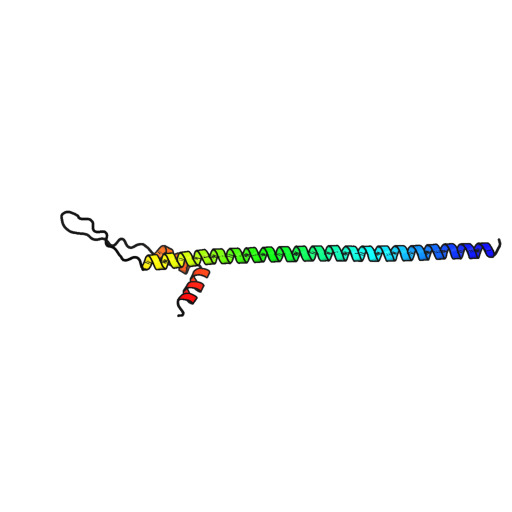N A 1 104 ? -24.789 1.252 27.008 1.00 67.38 104 ASN A N 1
ATOM 821 C CA . ASN A 1 104 ? -25.448 1.175 25.701 1.00 67.38 104 ASN A CA 1
ATOM 822 C C . ASN A 1 104 ? -24.720 2.000 24.649 1.00 67.38 104 ASN A C 1
ATOM 824 O O . ASN A 1 104 ? -24.721 1.613 23.488 1.00 67.38 104 ASN A O 1
ATOM 828 N N . LYS A 1 105 ? -24.028 3.077 25.041 1.00 69.81 105 LYS A N 1
ATOM 829 C CA . LYS A 1 105 ? -23.200 3.857 24.115 1.00 69.81 105 LYS A CA 1
ATOM 830 C C . LYS A 1 105 ? -22.145 2.986 23.422 1.00 69.81 105 LYS A C 1
ATOM 832 O O . LYS A 1 105 ? -21.973 3.093 22.215 1.00 69.81 105 LYS A O 1
ATOM 837 N N . PHE A 1 106 ? -21.469 2.109 24.165 1.00 66.44 106 PHE A N 1
ATOM 838 C CA . PHE A 1 106 ? -20.453 1.216 23.599 1.00 66.44 106 PHE A CA 1
ATOM 839 C C . PHE A 1 106 ? -21.081 0.062 22.816 1.00 66.44 106 PHE A C 1
ATOM 841 O O . PHE A 1 106 ? -20.582 -0.289 21.753 1.00 66.44 106 PHE A O 1
ATOM 848 N N . LYS A 1 107 ? -22.218 -0.467 23.286 1.00 68.44 107 LYS A N 1
ATOM 849 C CA . LYS A 1 107 ? -23.005 -1.465 22.548 1.00 68.44 107 LYS A CA 1
ATOM 850 C C . LYS A 1 107 ? -23.423 -0.949 21.165 1.00 68.44 107 LYS A C 1
ATOM 852 O O . LYS A 1 107 ? -23.251 -1.642 20.173 1.00 68.44 107 LYS A O 1
ATOM 857 N N . LEU A 1 108 ? -23.896 0.294 21.099 1.00 67.25 108 LEU A N 1
ATOM 858 C CA . LEU A 1 108 ? -24.348 0.932 19.864 1.00 67.25 108 LEU A CA 1
ATOM 859 C C . LEU A 1 108 ? -23.187 1.193 18.894 1.00 67.25 108 LEU A C 1
ATOM 861 O O . LEU A 1 108 ? -23.373 1.119 17.685 1.00 67.25 108 LEU A O 1
ATOM 865 N N . VAL A 1 109 ? -21.983 1.466 19.404 1.00 67.44 109 VAL A N 1
ATOM 866 C CA . VAL A 1 109 ? -20.769 1.573 18.575 1.00 67.44 109 VAL A CA 1
ATOM 867 C C . VAL A 1 109 ? -20.370 0.206 18.008 1.00 67.44 109 VAL A C 1
ATOM 869 O O . VAL A 1 109 ? -20.079 0.115 16.823 1.00 67.44 109 VAL A O 1
ATOM 872 N N . LEU A 1 110 ? -20.428 -0.859 18.813 1.00 66.88 110 LEU A N 1
ATOM 873 C CA . LEU A 1 110 ? -20.111 -2.230 18.385 1.00 66.88 110 LEU A CA 1
ATOM 874 C C . LEU A 1 110 ? -21.089 -2.784 17.337 1.00 66.88 110 LEU A C 1
ATOM 876 O O . LEU A 1 110 ? -20.681 -3.539 16.462 1.00 66.88 110 LEU A O 1
ATOM 880 N N . GLU A 1 111 ? -22.372 -2.432 17.434 1.00 67.81 111 GLU A N 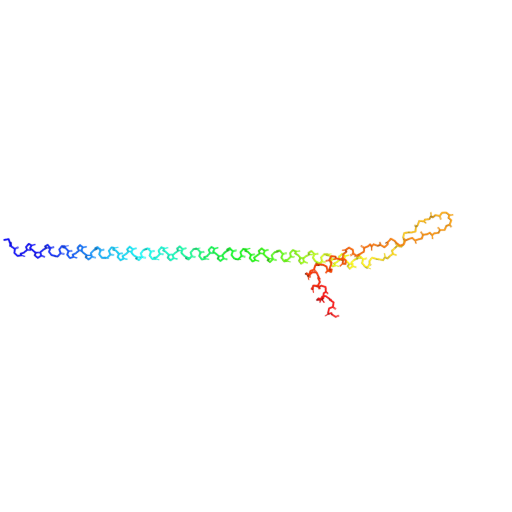1
ATOM 881 C CA . GLU A 1 111 ? -23.410 -2.884 16.497 1.00 67.81 111 GLU A CA 1
ATOM 882 C C . GLU A 1 111 ? -23.367 -2.139 15.155 1.00 67.81 111 GLU A C 1
ATOM 884 O O . GLU A 1 111 ? -23.752 -2.704 14.133 1.00 67.81 111 GLU A O 1
ATOM 889 N N . ASN A 1 112 ? -22.883 -0.892 15.144 1.00 68.62 112 ASN A N 1
ATOM 890 C CA . ASN A 1 112 ? -22.807 -0.064 13.937 1.00 68.62 112 ASN A CA 1
ATOM 891 C C . ASN A 1 112 ? -21.436 -0.100 13.242 1.00 68.62 112 ASN A C 1
ATOM 893 O O . ASN A 1 112 ? -21.326 0.372 12.111 1.00 68.62 112 ASN A O 1
ATOM 897 N N . ASP A 1 113 ? -20.401 -0.642 13.890 1.00 71.38 113 ASP A N 1
ATOM 898 C CA . ASP A 1 113 ? -19.080 -0.826 13.289 1.00 71.38 113 ASP A CA 1
ATOM 899 C C . ASP A 1 113 ? -18.911 -2.269 12.762 1.00 71.38 113 ASP A C 1
ATOM 901 O O . ASP A 1 113 ? -18.810 -3.212 13.557 1.00 71.38 113 ASP A O 1
ATOM 905 N N . PRO A 1 114 ? -18.851 -2.474 11.431 1.00 70.44 114 PRO A N 1
ATOM 906 C CA . PRO A 1 114 ? -18.735 -3.806 10.841 1.00 70.44 114 PRO A CA 1
ATOM 907 C C . PRO A 1 114 ? -17.451 -4.538 11.262 1.00 70.44 114 PRO A C 1
ATOM 909 O O . PRO A 1 114 ? -17.478 -5.759 11.416 1.00 70.44 114 PRO A O 1
ATOM 912 N N . VAL A 1 115 ? -16.351 -3.813 11.510 1.00 71.12 115 VAL A N 1
ATOM 913 C CA . VAL A 1 115 ? -15.063 -4.405 11.915 1.00 71.12 115 VAL A CA 1
ATOM 914 C C . VAL A 1 115 ? -15.141 -4.926 13.350 1.00 71.12 115 VAL A C 1
ATOM 916 O O . VAL A 1 115 ? -14.753 -6.064 13.631 1.00 71.12 115 VAL A O 1
ATOM 919 N N . SER A 1 116 ? -15.704 -4.123 14.255 1.00 63.56 116 SER A N 1
ATOM 920 C CA . SER A 1 116 ? -15.986 -4.531 15.634 1.00 63.56 116 SER A CA 1
ATOM 921 C C . SER A 1 116 ? -16.883 -5.771 15.701 1.00 63.56 116 SER A C 1
ATOM 923 O O . SER A 1 116 ? -16.625 -6.684 16.488 1.00 63.56 116 SER A O 1
ATOM 925 N N . LEU A 1 117 ? -17.915 -5.840 14.856 1.00 67.06 117 LEU A N 1
ATOM 926 C CA . LEU A 1 117 ? -18.883 -6.936 14.850 1.00 67.06 117 LEU A CA 1
ATOM 927 C C . LEU A 1 117 ? -18.290 -8.259 14.335 1.00 67.06 117 LEU A C 1
ATOM 929 O O . LEU A 1 117 ? -18.559 -9.317 14.911 1.00 67.06 117 LEU A O 1
ATOM 933 N N . GLU A 1 118 ? -17.457 -8.226 13.289 1.00 68.88 118 GLU A N 1
ATOM 934 C CA . GLU A 1 118 ? -16.719 -9.412 12.827 1.00 68.88 118 GLU A CA 1
ATOM 935 C C . GLU A 1 118 ? -15.747 -9.933 13.889 1.00 68.88 118 GLU A C 1
ATOM 937 O O . GLU A 1 118 ? -15.683 -11.141 14.142 1.00 68.88 118 GLU A O 1
ATOM 942 N N . ARG A 1 119 ? -15.029 -9.032 14.569 1.00 68.50 119 ARG A N 1
ATOM 943 C CA . ARG A 1 119 ? -14.089 -9.412 15.631 1.00 68.50 119 ARG A CA 1
ATOM 944 C C . ARG A 1 119 ? -14.772 -9.967 16.866 1.00 68.50 119 ARG A C 1
ATOM 946 O O . ARG A 1 119 ? -14.302 -10.958 17.424 1.00 68.50 119 ARG A O 1
ATOM 953 N N . LEU A 1 120 ? -15.904 -9.390 17.258 1.00 65.06 120 LEU A N 1
ATOM 954 C CA . LEU A 1 120 ? -16.704 -9.909 18.359 1.00 65.06 120 LEU A CA 1
ATOM 955 C C . LEU A 1 120 ? -17.210 -11.325 18.051 1.00 65.06 120 LEU A C 1
ATOM 957 O O . LEU A 1 120 ? -17.099 -12.205 18.903 1.00 65.06 120 LEU A O 1
ATOM 961 N N . LYS A 1 121 ? -17.694 -11.582 16.826 1.00 66.75 121 LYS A N 1
ATOM 962 C CA . LYS A 1 121 ? -18.082 -12.936 16.395 1.00 66.75 121 LYS A CA 1
ATOM 963 C C . LYS A 1 121 ? -16.920 -13.913 16.543 1.00 66.75 121 LYS A C 1
ATOM 965 O O . LYS A 1 121 ? -17.085 -14.920 17.220 1.00 66.75 121 LYS A O 1
ATOM 970 N N . LEU A 1 122 ? -15.743 -13.590 16.001 1.00 62.81 122 LEU A N 1
ATOM 971 C CA . LEU A 1 122 ? -14.546 -14.438 16.107 1.00 62.81 122 LEU A CA 1
ATOM 972 C C . LEU A 1 122 ? -14.140 -14.730 17.561 1.00 62.81 122 LEU A C 1
ATOM 974 O O . LEU A 1 122 ? -13.704 -15.838 17.859 1.00 62.81 122 LEU A O 1
ATOM 978 N N . ALA A 1 123 ? -14.310 -13.769 18.471 1.00 59.09 123 ALA A N 1
ATOM 979 C CA . ALA A 1 123 ? -14.029 -13.959 19.893 1.00 59.09 123 ALA A CA 1
ATOM 980 C C . ALA A 1 123 ? -15.083 -14.815 20.623 1.00 59.09 123 ALA A C 1
ATOM 982 O O . ALA A 1 123 ? -14.770 -15.411 21.652 1.00 59.09 123 ALA A O 1
ATOM 983 N N . THR A 1 124 ? -16.315 -14.879 20.104 1.00 58.25 124 THR A N 1
ATOM 984 C CA . THR A 1 124 ? -17.447 -15.584 20.733 1.00 58.25 124 THR A CA 1
ATOM 985 C C . THR A 1 124 ? -17.567 -17.047 20.276 1.00 58.25 124 THR A C 1
ATOM 987 O O . THR A 1 124 ? -18.158 -17.847 20.993 1.00 58.25 124 THR A O 1
ATOM 990 N N . VAL A 1 125 ? -17.007 -17.438 19.118 1.00 54.75 125 VAL A N 1
ATOM 991 C CA . VAL A 1 125 ? -17.023 -18.840 18.619 1.00 54.75 125 VAL A CA 1
ATOM 992 C C . VAL A 1 125 ? -15.967 -19.718 19.318 1.00 54.75 125 VAL A C 1
ATOM 994 O O . VAL A 1 125 ? -15.187 -20.404 18.662 1.00 54.75 125 VAL A O 1
ATOM 997 N N . ARG A 1 126 ? -15.896 -19.698 20.650 1.00 39.31 126 ARG A N 1
ATOM 998 C CA . ARG A 1 126 ? -14.986 -20.561 21.416 1.00 39.31 126 ARG A CA 1
ATOM 999 C C . ARG A 1 126 ? -15.730 -21.451 22.392 1.00 39.31 126 ARG A C 1
ATOM 1001 O O . ARG A 1 126 ? -16.633 -20.929 23.077 1.00 39.31 126 ARG A O 1
#

Mean predicted aligned error: 17.35 Å